Protein AF-A0A939HU02-F1 (afdb_monomer)

Secondary structure (DSSP, 8-state):
-HHHHH---HHHHHHHHHHHHHHHHHHS------PPPP-----TTEES----TTS-GGGTTGGG-EE---

Mean predicted aligned error: 6.55 Å

Foldseek 3Di:
DVVLVPDPDPVVSVVVVVVVVVCCVPPPPDDDPDDDDDDADDDPQKPPQDDDSPPCGRCVPVVRIDGHDD

Structure (mmCIF, N/CA/C/O backbone):
data_AF-A0A939HU02-F1
#
_entry.id   AF-A0A939HU02-F1
#
loop_
_atom_site.group_PDB
_atom_site.id
_atom_site.type_symbol
_atom_site.label_atom_id
_atom_site.label_alt_id
_atom_site.label_comp_id
_atom_site.label_asym_id
_atom_site.label_entity_id
_atom_site.label_seq_id
_atom_site.pdbx_PDB_ins_code
_atom_site.Cartn_x
_atom_site.Cartn_y
_atom_site.Cartn_z
_atom_site.occupancy
_atom_site.B_iso_or_equiv
_atom_site.auth_seq_id
_atom_site.auth_comp_id
_atom_site.auth_asym_id
_atom_site.auth_atom_id
_atom_site.pdbx_PDB_model_num
ATOM 1 N N . MET A 1 1 ? -10.749 4.077 16.965 1.00 58.16 1 MET A N 1
ATOM 2 C CA . MET A 1 1 ? -9.449 3.952 16.261 1.00 58.16 1 MET A CA 1
ATOM 3 C C . MET A 1 1 ? -8.281 3.543 17.168 1.00 58.16 1 MET A C 1
ATOM 5 O O . MET A 1 1 ? -7.485 2.729 16.732 1.00 58.16 1 MET A O 1
ATOM 9 N N . SER A 1 2 ? -8.193 4.016 18.422 1.00 78.31 2 SER A N 1
ATOM 10 C CA . SER A 1 2 ? -7.104 3.669 19.370 1.00 78.31 2 SER A CA 1
ATOM 11 C C . SER A 1 2 ? -6.918 2.160 19.634 1.00 78.31 2 SER A C 1
ATOM 13 O O . SER A 1 2 ? -5.787 1.703 19.727 1.00 78.31 2 SER A O 1
ATOM 15 N N . ALA A 1 3 ? -8.000 1.371 19.704 1.00 87.00 3 ALA A N 1
ATOM 16 C CA . ALA A 1 3 ? -7.921 -0.062 20.017 1.00 87.00 3 ALA A CA 1
ATOM 17 C C . ALA A 1 3 ? -7.198 -0.893 18.937 1.00 87.00 3 ALA A C 1
ATOM 19 O O . ALA A 1 3 ? -6.266 -1.619 19.257 1.00 87.00 3 ALA A O 1
ATOM 20 N N . GLY A 1 4 ? -7.558 -0.739 17.655 1.00 89.75 4 GLY A N 1
ATOM 21 C CA . GLY A 1 4 ? -6.921 -1.490 16.561 1.00 89.75 4 GLY A CA 1
ATOM 22 C C . GLY A 1 4 ? -5.442 -1.141 16.364 1.00 89.75 4 GLY A C 1
ATOM 23 O O . GLY A 1 4 ? -4.647 -2.007 16.026 1.00 89.75 4 GLY A O 1
ATOM 24 N N . ALA A 1 5 ? -5.052 0.105 16.648 1.00 90.81 5 ALA A N 1
ATOM 25 C CA . ALA A 1 5 ? -3.651 0.525 16.595 1.00 90.81 5 ALA A CA 1
ATOM 26 C C . ALA A 1 5 ? -2.794 -0.055 17.739 1.00 90.81 5 ALA A C 1
ATOM 28 O O . ALA A 1 5 ? -1.576 -0.122 17.610 1.00 90.81 5 ALA A O 1
ATOM 29 N N . LYS A 1 6 ? -3.416 -0.441 18.861 1.00 93.44 6 LYS A N 1
ATOM 30 C CA . LYS A 1 6 ? -2.734 -0.949 20.063 1.00 93.44 6 LYS A CA 1
ATOM 31 C C . LYS A 1 6 ? -2.732 -2.472 20.171 1.00 93.44 6 LYS A C 1
ATOM 33 O O . LYS A 1 6 ? -1.914 -3.014 20.904 1.00 93.44 6 LYS A O 1
ATOM 38 N N . GLU A 1 7 ? -3.648 -3.150 19.487 1.00 95.12 7 GLU A N 1
ATOM 39 C CA . GLU A 1 7 ? -3.756 -4.608 19.529 1.00 95.12 7 GLU A CA 1
ATOM 40 C C . GLU A 1 7 ? -2.619 -5.251 18.735 1.00 95.12 7 GLU A C 1
ATOM 42 O O . GLU A 1 7 ? -2.469 -4.947 17.556 1.00 95.12 7 GLU A O 1
ATOM 47 N N . LEU A 1 8 ? -1.825 -6.132 19.344 1.00 94.06 8 LEU A N 1
ATOM 48 C CA . LEU A 1 8 ? -0.684 -6.788 18.689 1.00 94.06 8 LEU A CA 1
ATOM 49 C C . LEU A 1 8 ? -1.081 -8.082 17.974 1.00 94.06 8 LEU A C 1
ATOM 51 O O . LEU A 1 8 ? -0.447 -8.436 16.984 1.00 94.06 8 LEU A O 1
ATOM 55 N N . ASP A 1 9 ? -2.136 -8.746 18.444 1.00 96.12 9 ASP A N 1
ATOM 56 C CA . ASP A 1 9 ? -2.676 -9.949 17.820 1.00 96.12 9 ASP A CA 1
ATOM 57 C C . ASP A 1 9 ? -3.378 -9.594 16.503 1.00 96.12 9 ASP A C 1
ATOM 59 O O . ASP A 1 9 ? -4.334 -8.817 16.470 1.00 96.12 9 ASP A O 1
ATOM 63 N N . GLU A 1 10 ? -2.901 -10.162 15.398 1.00 94.94 10 GLU A N 1
ATOM 64 C CA . GLU A 1 10 ? -3.413 -9.853 14.065 1.00 94.94 10 GLU A CA 1
ATOM 65 C C . GLU A 1 10 ? -4.872 -10.290 13.872 1.00 94.94 10 GLU A C 1
ATOM 67 O O . GLU A 1 10 ? -5.656 -9.566 13.250 1.00 94.94 10 GLU A O 1
ATOM 72 N N . SER A 1 11 ? -5.264 -11.427 14.451 1.00 96.06 11 SER A N 1
ATOM 73 C CA . SER A 1 11 ? -6.633 -11.940 14.339 1.00 96.06 11 SER A CA 1
ATOM 74 C C . SER A 1 11 ? -7.601 -11.011 15.063 1.00 96.06 11 SER A C 1
ATOM 76 O O . SER A 1 11 ? -8.590 -10.561 14.479 1.00 96.06 11 SER A O 1
ATOM 78 N N . LYS A 1 12 ? -7.259 -10.613 16.293 1.00 95.31 12 LYS A N 1
ATOM 79 C CA . LYS A 1 12 ? -8.059 -9.648 17.065 1.00 95.31 12 LYS A CA 1
ATOM 80 C C . LYS A 1 12 ? -8.074 -8.270 16.412 1.00 95.31 12 LYS A C 1
ATOM 82 O O . LYS A 1 12 ? -9.118 -7.621 16.338 1.00 95.31 12 LYS A O 1
ATOM 87 N N . ARG A 1 13 ? -6.935 -7.814 15.882 1.00 95.31 13 ARG A N 1
ATOM 88 C CA . ARG A 1 13 ? -6.838 -6.535 15.168 1.00 95.31 13 ARG A CA 1
ATOM 89 C C . ARG A 1 13 ? -7.767 -6.509 13.953 1.00 95.31 13 ARG A C 1
ATOM 91 O O . ARG A 1 13 ? -8.441 -5.502 13.723 1.00 95.31 13 ARG A O 1
ATOM 98 N N . ARG A 1 14 ? -7.837 -7.610 13.198 1.00 95.00 14 ARG A N 1
ATOM 99 C CA . ARG A 1 14 ? -8.727 -7.750 12.041 1.00 95.00 14 ARG A CA 1
ATOM 100 C C . ARG A 1 14 ? -10.198 -7.645 12.434 1.00 95.00 14 ARG A C 1
ATOM 102 O O . ARG A 1 14 ? -10.936 -6.920 11.770 1.00 95.00 14 ARG A O 1
ATOM 109 N N . GLU A 1 15 ? -10.615 -8.300 13.514 1.00 96.00 15 GLU A N 1
ATOM 110 C CA . GLU A 1 15 ? -11.990 -8.202 14.028 1.00 96.00 15 GLU A CA 1
ATOM 111 C C . GLU A 1 15 ? -12.354 -6.760 14.412 1.00 96.00 15 GLU A C 1
ATOM 113 O O . GLU A 1 15 ? -13.406 -6.251 14.014 1.00 96.00 15 GLU A O 1
ATOM 118 N N . ILE A 1 16 ? -11.451 -6.062 15.112 1.00 95.19 16 ILE A N 1
ATOM 119 C CA . ILE A 1 16 ? -11.644 -4.661 15.515 1.00 95.19 16 ILE A CA 1
ATOM 120 C C . ILE A 1 16 ? -11.834 -3.753 14.289 1.00 95.19 16 ILE A C 1
ATOM 122 O O . ILE A 1 16 ? -12.757 -2.932 14.266 1.00 95.19 16 ILE A O 1
ATOM 126 N N . TYR A 1 17 ? -10.986 -3.886 13.262 1.00 95.25 17 TYR A N 1
ATOM 127 C CA . TYR A 1 17 ? -11.128 -3.101 12.031 1.00 95.25 17 TYR A CA 1
ATOM 128 C C . TYR A 1 17 ? -12.380 -3.475 11.235 1.00 95.25 17 TYR A C 1
ATOM 130 O O . TYR A 1 17 ? -13.031 -2.576 10.705 1.00 95.25 17 TYR A O 1
ATOM 138 N N . GLY A 1 18 ? -12.759 -4.754 11.197 1.00 94.44 18 GLY A N 1
ATOM 139 C CA . GLY A 1 18 ? -13.991 -5.203 10.548 1.00 94.44 18 GLY A CA 1
ATOM 140 C C . GLY A 1 18 ? -15.229 -4.567 11.179 1.00 94.44 18 GLY A C 1
ATOM 141 O O . GLY A 1 18 ? -16.072 -4.007 10.477 1.00 94.44 18 GLY A O 1
ATOM 142 N N . ARG A 1 19 ? -15.301 -4.541 12.517 1.00 93.88 19 ARG A N 1
ATOM 143 C CA . ARG A 1 19 ? -16.409 -3.879 13.217 1.00 93.88 19 ARG A CA 1
ATOM 144 C C . ARG A 1 19 ? -16.431 -2.374 12.968 1.00 93.88 19 ARG A C 1
ATOM 146 O O . ARG A 1 19 ? -17.501 -1.800 12.788 1.00 93.88 19 ARG A O 1
ATOM 153 N N . PHE A 1 20 ? -15.265 -1.735 12.934 1.00 92.00 20 PHE A N 1
ATOM 154 C CA . PHE A 1 20 ? -15.163 -0.319 12.588 1.00 92.00 20 PHE A CA 1
ATOM 155 C C . PHE A 1 20 ? -15.684 -0.040 11.170 1.00 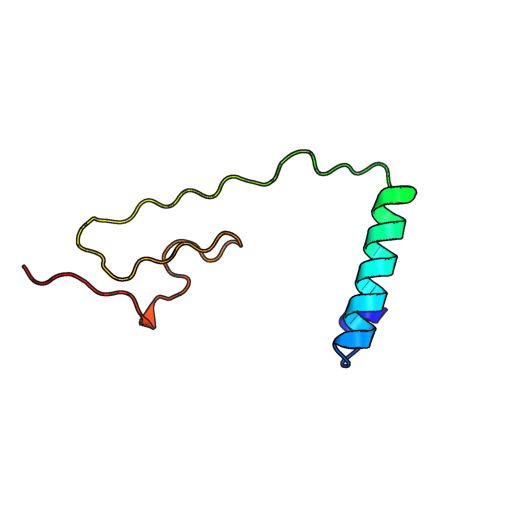92.00 20 PHE A C 1
ATOM 157 O O . PHE A 1 20 ? -16.483 0.876 10.995 1.00 92.00 20 PHE A O 1
ATOM 164 N N . GLN A 1 21 ? -15.282 -0.841 10.178 1.00 89.94 21 GLN A N 1
ATOM 165 C CA . GLN A 1 21 ? -15.742 -0.700 8.792 1.00 89.94 21 GLN A CA 1
ATOM 166 C C . GLN A 1 21 ? -17.261 -0.846 8.677 1.00 89.94 21 GLN A C 1
ATOM 168 O O . GLN A 1 21 ? -17.890 -0.050 7.985 1.00 89.94 21 GLN A O 1
ATOM 173 N N . GLN A 1 22 ? -17.853 -1.799 9.403 1.00 91.19 22 GLN A N 1
AT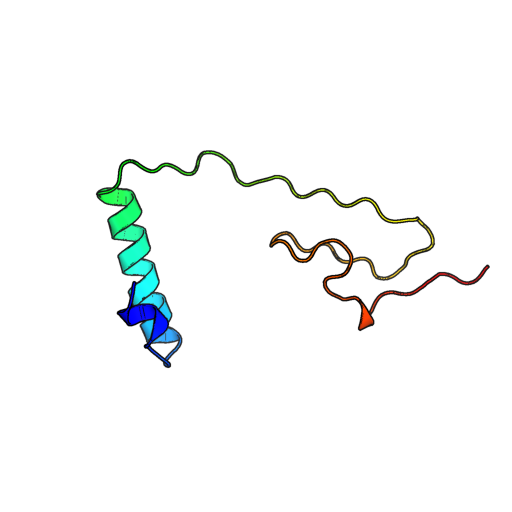OM 174 C CA . GLN A 1 22 ? -19.305 -1.963 9.458 1.00 91.19 22 GLN A CA 1
ATOM 175 C C . GLN A 1 22 ? -20.002 -0.709 10.010 1.00 91.19 22 GLN A C 1
ATOM 177 O O . GLN A 1 22 ? -20.926 -0.196 9.388 1.00 91.19 22 GLN A O 1
ATOM 182 N N . VAL A 1 23 ? -19.532 -0.175 11.143 1.00 91.31 23 VAL A N 1
ATOM 183 C CA . VAL A 1 23 ? -20.113 1.036 11.749 1.00 91.31 23 VAL A CA 1
ATOM 184 C C . VAL A 1 23 ? -20.005 2.236 10.808 1.00 91.31 23 VAL A C 1
ATOM 186 O O . VAL A 1 23 ? -20.965 2.989 10.673 1.00 91.31 23 VAL A O 1
ATOM 189 N N . VAL A 1 24 ? -18.865 2.410 10.134 1.00 89.69 24 VAL A N 1
ATOM 190 C CA . VAL A 1 24 ? -18.690 3.483 9.145 1.00 89.69 24 VAL A CA 1
ATOM 191 C C . VAL A 1 24 ? -19.684 3.333 7.994 1.00 89.69 24 VAL A C 1
ATOM 193 O O . VAL A 1 24 ? -20.311 4.318 7.624 1.00 89.69 24 VAL A O 1
ATOM 196 N N . ALA A 1 25 ? -19.867 2.122 7.466 1.00 86.94 25 ALA A N 1
ATOM 197 C CA . ALA A 1 25 ? -20.784 1.875 6.356 1.00 86.94 25 ALA A CA 1
ATOM 198 C C . ALA A 1 25 ? -22.264 2.084 6.728 1.00 86.94 25 ALA A C 1
ATOM 200 O O . ALA A 1 25 ? -23.046 2.525 5.892 1.00 86.94 25 ALA A O 1
ATOM 201 N N . GLU A 1 26 ? -22.654 1.762 7.964 1.00 89.69 26 GLU A N 1
ATOM 202 C CA . GLU A 1 26 ? -24.050 1.839 8.417 1.00 89.69 26 GLU A CA 1
ATOM 203 C C . GLU A 1 26 ? -24.439 3.222 8.960 1.00 89.69 26 GLU A C 1
ATOM 205 O O . GLU A 1 26 ? -25.590 3.631 8.828 1.00 89.69 26 GLU A O 1
ATOM 210 N N . GLN A 1 27 ? -23.511 3.927 9.614 1.00 90.81 27 GLN A N 1
ATOM 211 C CA . GLN A 1 27 ? -23.843 5.098 10.439 1.00 90.81 27 GLN A CA 1
ATOM 212 C C . GLN A 1 27 ? -23.238 6.409 9.931 1.00 90.81 27 GLN A C 1
ATOM 214 O O . GLN A 1 27 ? -23.647 7.477 10.385 1.00 90.81 27 GLN A O 1
ATOM 219 N N . VAL A 1 28 ? -22.268 6.363 9.013 1.00 87.38 28 VAL A N 1
ATOM 220 C CA . VAL A 1 28 ? -21.597 7.562 8.495 1.00 87.38 28 VAL A CA 1
ATOM 221 C C . VAL A 1 28 ? -22.004 7.783 7.034 1.00 87.38 28 VAL A C 1
ATOM 223 O O . VAL A 1 28 ? -21.918 6.853 6.237 1.00 87.38 28 VAL A O 1
ATOM 226 N N . PRO A 1 29 ? -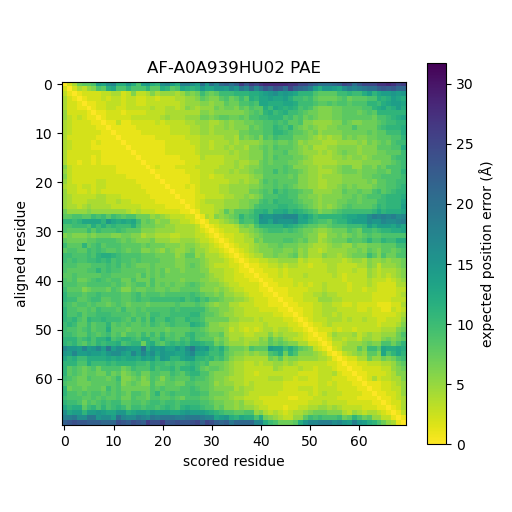22.394 9.006 6.622 1.00 82.25 29 PRO A N 1
ATOM 227 C CA . PRO A 1 29 ? -22.795 9.295 5.24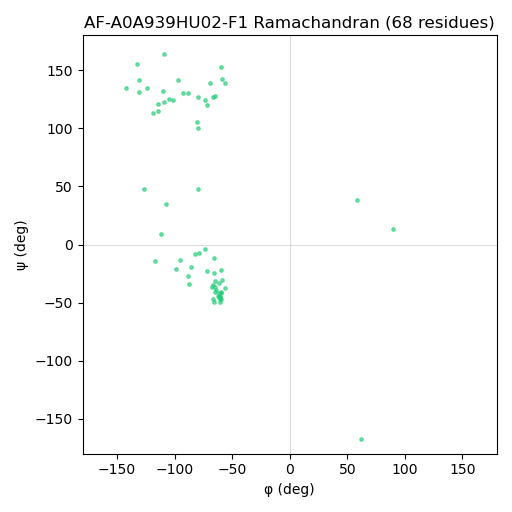4 1.00 82.25 29 PRO A CA 1
ATOM 228 C C . PRO A 1 29 ? -21.578 9.473 4.314 1.00 82.25 29 PRO A C 1
ATOM 230 O O . PRO A 1 29 ? -21.484 10.451 3.575 1.00 82.25 29 PRO A O 1
ATOM 233 N N . VAL A 1 30 ? -20.607 8.560 4.372 1.00 79.88 30 VAL A N 1
ATOM 234 C CA . VAL A 1 30 ? -19.404 8.585 3.531 1.00 79.88 30 VAL A CA 1
ATOM 235 C C . VAL A 1 30 ? -19.428 7.377 2.608 1.00 79.88 30 VAL A C 1
ATOM 237 O O . VAL A 1 30 ? -19.308 6.237 3.047 1.00 79.88 30 VAL A O 1
ATOM 240 N N . PHE A 1 31 ? -19.541 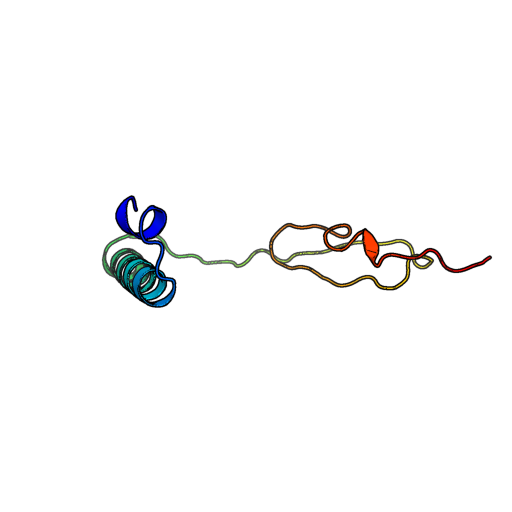7.646 1.310 1.00 81.56 31 PHE A N 1
ATOM 241 C CA . PHE A 1 31 ? -19.557 6.631 0.264 1.00 81.56 31 PHE A CA 1
ATOM 242 C C . PHE A 1 31 ? -18.308 6.777 -0.605 1.00 81.56 31 PHE A C 1
ATOM 244 O O . PHE A 1 31 ? -18.081 7.822 -1.216 1.00 81.56 31 PHE A O 1
ATOM 251 N N . PHE A 1 32 ? -17.491 5.728 -0.673 1.00 83.06 32 PHE A N 1
ATOM 252 C CA . PHE A 1 32 ? -16.333 5.687 -1.564 1.00 83.06 32 PHE A CA 1
ATOM 253 C C . PHE A 1 32 ? -16.802 5.350 -2.981 1.00 83.06 32 PHE A C 1
ATOM 255 O O . PHE A 1 32 ? -17.077 4.195 -3.294 1.00 83.06 32 PHE A O 1
ATOM 262 N N . LEU A 1 33 ? -16.928 6.370 -3.830 1.00 87.81 33 LEU A N 1
ATOM 263 C CA . LEU A 1 33 ? -17.485 6.221 -5.181 1.00 87.81 33 LEU A CA 1
ATOM 264 C C . LEU A 1 33 ? -16.452 5.802 -6.233 1.00 87.81 33 LEU A C 1
ATOM 266 O O . LEU A 1 33 ? -16.819 5.325 -7.302 1.00 87.81 33 LEU A O 1
ATOM 270 N N . VAL A 1 34 ? -15.164 6.000 -5.955 1.00 86.81 34 VAL A N 1
ATOM 271 C CA . VAL A 1 34 ? -14.089 5.726 -6.907 1.00 86.81 34 VAL A CA 1
ATOM 272 C C . VAL A 1 34 ? -12.883 5.143 -6.186 1.00 86.81 34 VAL A C 1
ATOM 274 O O . VAL A 1 34 ? -12.463 5.638 -5.141 1.00 86.81 34 VAL A O 1
ATOM 277 N N . SER A 1 35 ? -12.320 4.088 -6.769 1.00 83.56 35 SER A N 1
ATOM 278 C CA . SER A 1 35 ? -10.948 3.674 -6.494 1.00 83.56 35 SER A CA 1
ATOM 279 C C . SER A 1 35 ? -10.048 4.336 -7.531 1.00 83.56 35 SER A C 1
ATOM 281 O O . SER A 1 35 ? -10.354 4.307 -8.724 1.00 83.56 35 SER A O 1
ATOM 283 N N . PHE A 1 36 ? -8.968 4.977 -7.093 1.00 82.56 36 PHE A N 1
ATOM 284 C CA . PHE A 1 36 ? -8.094 5.709 -8.004 1.00 82.56 36 PHE A CA 1
ATOM 285 C C . PHE A 1 36 ? -7.385 4.757 -8.971 1.00 82.56 36 PHE A C 1
ATOM 287 O O . PHE A 1 36 ? -6.697 3.827 -8.549 1.00 82.56 36 PHE A O 1
ATOM 294 N N . LEU A 1 37 ? -7.492 5.036 -10.272 1.00 85.62 37 LEU A N 1
ATOM 295 C CA . LEU A 1 37 ? -6.666 4.378 -11.277 1.00 85.62 37 LEU A CA 1
ATOM 296 C C . LEU A 1 37 ? -5.201 4.765 -11.048 1.00 85.62 37 LEU A C 1
ATOM 298 O O . LEU A 1 37 ? -4.864 5.947 -10.984 1.00 85.62 37 LEU A O 1
ATOM 302 N N . GLN A 1 38 ? -4.334 3.765 -10.950 1.00 86.19 38 GLN A N 1
ATOM 303 C CA . GLN A 1 38 ? -2.894 3.967 -10.860 1.00 86.19 38 GLN A CA 1
ATOM 304 C C . GLN A 1 38 ? -2.272 3.690 -12.232 1.00 86.19 38 GLN A C 1
ATOM 306 O O . GLN A 1 38 ? -2.466 2.624 -12.811 1.00 86.19 38 GLN A O 1
ATOM 311 N N . LEU A 1 39 ? -1.536 4.664 -12.764 1.00 87.62 39 LEU A N 1
ATOM 312 C CA . LEU A 1 39 ? -0.842 4.573 -14.048 1.00 87.62 39 LEU A CA 1
ATOM 313 C C . LEU A 1 39 ? 0.637 4.867 -13.829 1.00 87.62 39 LEU A C 1
ATOM 315 O O . LEU A 1 39 ? 0.992 5.818 -13.136 1.00 87.62 39 LEU A O 1
ATOM 319 N N . GLN A 1 40 ? 1.502 4.051 -14.4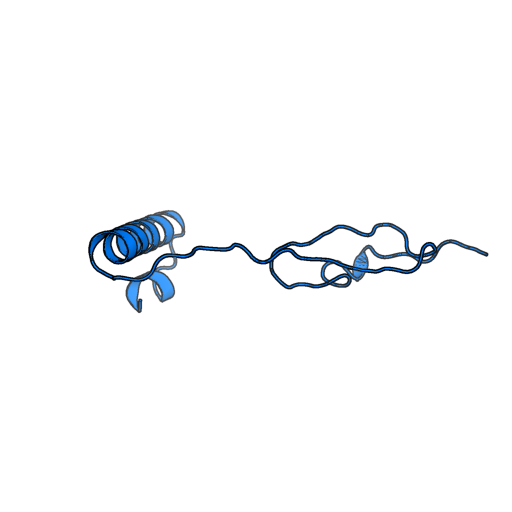26 1.00 87.19 40 GLN A N 1
ATOM 320 C CA . GLN A 1 40 ? 2.949 4.198 -14.315 1.00 87.19 40 GLN A CA 1
ATOM 321 C C . GLN A 1 40 ? 3.575 4.130 -15.707 1.00 87.19 40 GLN A C 1
ATOM 323 O O . GLN A 1 40 ? 3.285 3.221 -16.482 1.00 87.19 40 GLN A O 1
ATOM 328 N N . ALA A 1 41 ? 4.444 5.090 -16.021 1.00 88.69 41 ALA A N 1
ATOM 329 C CA . ALA A 1 41 ? 5.204 5.117 -17.264 1.00 88.69 41 ALA A CA 1
ATOM 330 C C . ALA A 1 41 ? 6.677 4.829 -16.959 1.00 88.69 41 ALA A C 1
ATOM 332 O O . ALA A 1 41 ? 7.307 5.534 -16.171 1.00 88.69 41 ALA A O 1
ATOM 333 N N . VAL A 1 42 ? 7.230 3.791 -17.586 1.00 88.50 42 VAL A N 1
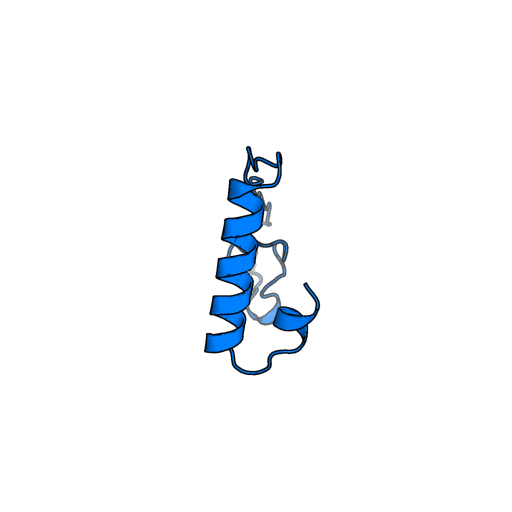ATOM 334 C CA . VAL A 1 42 ? 8.617 3.356 -17.379 1.00 88.50 42 VAL A CA 1
ATOM 335 C C . VAL A 1 42 ? 9.298 3.175 -18.732 1.00 88.50 42 VAL A C 1
ATOM 337 O O . VAL A 1 42 ? 8.681 2.703 -19.685 1.00 88.50 42 VAL A O 1
ATOM 340 N N . ARG A 1 43 ? 10.580 3.551 -18.822 1.00 91.81 43 ARG A N 1
ATOM 341 C CA . ARG A 1 43 ? 11.386 3.359 -20.038 1.00 91.81 43 ARG A CA 1
ATOM 342 C C . ARG A 1 43 ? 11.458 1.881 -20.405 1.00 91.81 43 ARG A C 1
ATOM 344 O O . ARG A 1 43 ? 11.638 1.040 -19.531 1.00 91.81 43 ARG A O 1
ATOM 351 N N . ASP A 1 44 ? 11.429 1.593 -21.701 1.00 91.25 44 ASP A N 1
ATOM 352 C CA . ASP A 1 44 ? 11.363 0.215 -22.185 1.00 91.25 44 ASP A CA 1
ATOM 353 C C . ASP A 1 44 ? 12.566 -0.662 -21.784 1.00 91.25 44 ASP A C 1
ATOM 355 O O . ASP A 1 44 ? 12.435 -1.833 -21.445 1.00 91.25 44 ASP A O 1
ATOM 359 N N . ARG A 1 45 ? 13.754 -0.060 -21.690 1.00 93.50 45 ARG A N 1
ATOM 360 C CA . ARG A 1 45 ? 14.963 -0.759 -21.230 1.00 93.50 45 ARG A CA 1
ATOM 361 C C . ARG A 1 45 ? 14.931 -1.210 -19.765 1.00 93.50 45 ARG A C 1
ATOM 363 O O . ARG A 1 45 ? 15.849 -1.902 -19.342 1.00 93.50 45 ARG A O 1
ATOM 370 N N . VAL A 1 46 ? 13.970 -0.749 -18.960 1.00 91.88 46 VAL A N 1
ATOM 371 C CA . VAL A 1 46 ? 13.847 -1.185 -17.563 1.00 91.88 46 VAL A CA 1
ATOM 372 C C . VAL A 1 46 ? 13.169 -2.550 -17.556 1.00 91.88 46 VAL A C 1
ATOM 374 O O . VAL A 1 46 ? 12.102 -2.725 -18.136 1.00 91.88 46 VAL A O 1
ATOM 377 N N . GLN A 1 47 ? 13.780 -3.529 -16.911 1.00 92.00 47 GLN A N 1
ATOM 378 C CA . GLN A 1 47 ? 13.265 -4.890 -16.777 1.00 92.00 47 GLN A CA 1
ATOM 379 C C . GLN A 1 47 ? 12.811 -5.148 -15.335 1.00 92.00 47 GLN A C 1
ATOM 381 O O . GLN A 1 47 ? 13.163 -4.386 -14.434 1.00 92.00 47 GLN A O 1
ATOM 386 N N . ASN A 1 48 ? 12.026 -6.214 -15.135 1.00 90.44 48 ASN A N 1
ATOM 387 C CA . ASN A 1 48 ? 11.435 -6.602 -13.843 1.00 90.44 48 ASN A CA 1
ATOM 388 C C . ASN A 1 48 ? 10.540 -5.521 -13.212 1.00 90.44 48 ASN A C 1
ATOM 390 O O . ASN A 1 48 ? 10.541 -5.306 -12.005 1.00 90.44 48 ASN A O 1
ATOM 394 N N . ARG A 1 49 ? 9.773 -4.812 -14.044 1.00 86.50 49 ARG A N 1
ATOM 395 C CA . ARG A 1 49 ? 8.816 -3.791 -13.596 1.00 86.50 49 ARG A CA 1
ATOM 396 C C . ARG A 1 49 ? 7.529 -4.476 -13.137 1.00 86.50 49 ARG A C 1
ATOM 398 O O . ARG A 1 49 ? 6.747 -4.925 -13.971 1.00 86.50 49 ARG A O 1
ATOM 405 N N . GLU A 1 50 ? 7.310 -4.534 -11.829 1.00 86.81 50 GLU A N 1
ATOM 406 C CA . GLU A 1 50 ? 6.039 -4.959 -11.238 1.00 86.81 50 GLU A CA 1
ATOM 407 C C . GLU A 1 50 ? 5.177 -3.748 -10.873 1.00 86.81 50 GLU A C 1
ATOM 409 O O . GLU A 1 50 ? 5.673 -2.729 -10.389 1.00 86.81 50 GLU A O 1
ATOM 414 N N . PHE A 1 51 ? 3.867 -3.859 -11.081 1.00 85.69 51 PHE A N 1
ATOM 415 C CA . PHE A 1 51 ? 2.924 -2.799 -10.750 1.00 85.69 51 PHE A CA 1
ATOM 416 C C . PHE A 1 51 ? 2.427 -2.925 -9.306 1.00 85.69 51 PHE A C 1
ATOM 418 O O . PHE A 1 51 ? 1.937 -3.981 -8.910 1.00 85.69 51 PHE A O 1
ATOM 425 N N . TYR A 1 52 ? 2.485 -1.826 -8.547 1.00 84.31 52 TYR A N 1
ATOM 426 C CA . TYR A 1 52 ? 1.968 -1.761 -7.179 1.00 84.31 52 TYR A CA 1
ATOM 427 C C . TYR A 1 52 ? 0.845 -0.720 -7.048 1.00 84.31 52 TYR A C 1
ATOM 429 O O . TYR A 1 52 ? 1.107 0.483 -7.168 1.00 84.31 52 TYR A O 1
ATOM 437 N N . PRO A 1 53 ? -0.403 -1.149 -6.784 1.00 79.00 53 PRO A N 1
ATOM 438 C CA . PRO A 1 53 ? -1.572 -0.268 -6.811 1.00 79.00 53 PRO A CA 1
ATOM 439 C C . PRO A 1 53 ? -1.739 0.604 -5.555 1.00 79.00 53 PRO A C 1
ATOM 441 O O . PRO A 1 53 ? -2.602 1.476 -5.540 1.00 79.00 53 PRO A O 1
ATOM 444 N N . TYR A 1 54 ? -0.931 0.411 -4.506 1.00 81.25 54 TYR A N 1
ATOM 445 C CA . TYR A 1 54 ? -1.121 1.070 -3.203 1.00 81.25 54 TYR A CA 1
ATOM 446 C C . TYR A 1 54 ? -0.088 2.170 -2.902 1.00 81.25 54 TYR A C 1
ATOM 448 O O . TYR A 1 54 ? 0.307 2.359 -1.756 1.00 81.25 54 TYR A O 1
ATOM 456 N N . GLY A 1 55 ? 0.363 2.909 -3.923 1.00 70.44 55 GLY A N 1
ATOM 457 C CA . GLY A 1 55 ? 1.103 4.168 -3.717 1.00 70.44 55 GLY A CA 1
ATOM 458 C C . GLY A 1 55 ? 2.628 4.063 -3.585 1.00 70.44 55 GLY A C 1
ATOM 459 O O . GLY A 1 55 ? 3.273 5.034 -3.209 1.00 70.44 55 GLY A O 1
ATOM 460 N N . GLY A 1 56 ? 3.221 2.921 -3.932 1.00 74.06 56 GLY A N 1
ATOM 461 C CA . GLY A 1 56 ? 4.683 2.730 -3.977 1.00 74.06 56 GLY A CA 1
ATOM 462 C C . GLY A 1 56 ? 5.359 3.240 -5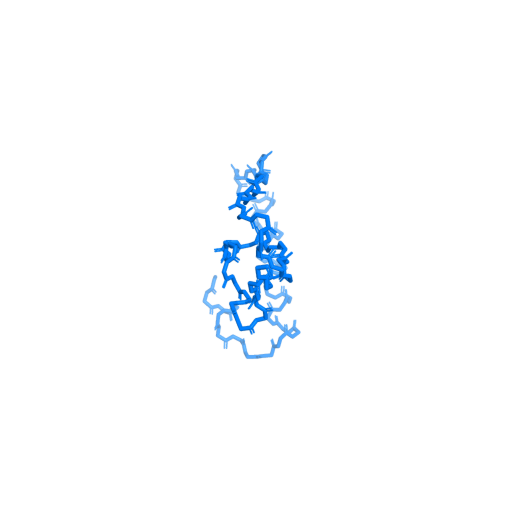.262 1.00 74.06 56 GLY A C 1
ATOM 463 O O . GLY A 1 56 ? 6.585 3.274 -5.350 1.00 74.06 56 GLY A O 1
ATOM 464 N N . GLY A 1 57 ? 4.572 3.645 -6.266 1.00 81.81 57 GLY A N 1
ATOM 465 C CA . GLY A 1 57 ? 5.080 4.088 -7.567 1.00 81.81 57 GLY A CA 1
ATOM 466 C C . GLY A 1 57 ? 5.856 2.992 -8.320 1.00 81.81 57 GLY A C 1
ATOM 467 O O . GLY A 1 57 ? 5.808 1.825 -7.937 1.00 81.81 57 GLY A O 1
ATOM 468 N N . PRO A 1 58 ? 6.588 3.342 -9.392 1.00 83.69 58 PRO A N 1
ATOM 469 C CA . PRO A 1 58 ? 7.356 2.376 -10.186 1.00 83.69 58 PRO A CA 1
ATOM 470 C C . PRO A 1 58 ? 8.635 1.870 -9.505 1.00 83.69 58 PRO A C 1
ATOM 472 O O . PRO A 1 58 ? 9.323 1.023 -10.065 1.00 83.69 58 PRO A O 1
ATOM 475 N N . LEU A 1 59 ? 8.977 2.395 -8.323 1.00 87.31 59 LEU A N 1
ATOM 476 C CA . LEU A 1 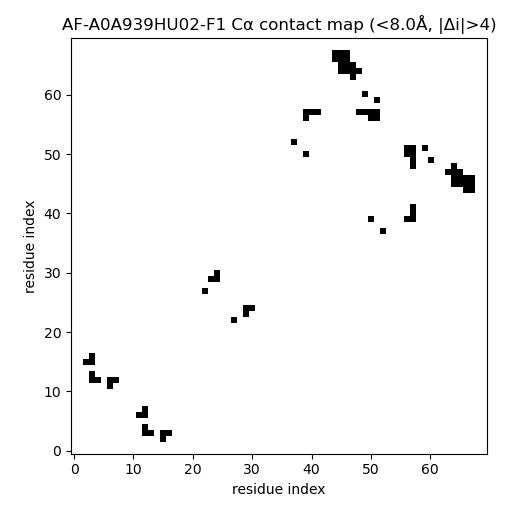59 ? 10.220 2.093 -7.603 1.00 87.31 59 LEU A CA 1
ATOM 477 C C . LEU A 1 59 ? 9.992 1.304 -6.307 1.00 87.31 59 LEU A C 1
ATOM 479 O O . LEU A 1 59 ? 10.927 1.134 -5.533 1.00 87.31 59 LEU A O 1
ATOM 483 N N . TRP A 1 60 ? 8.776 0.812 -6.058 1.00 88.12 60 TRP A N 1
ATOM 484 C CA . TRP A 1 60 ? 8.437 0.088 -4.825 1.00 88.12 60 TRP A CA 1
ATOM 485 C C . TRP A 1 60 ? 9.278 -1.183 -4.596 1.00 88.12 60 TRP A C 1
ATOM 487 O O . TRP A 1 60 ? 9.403 -1.626 -3.460 1.00 88.12 60 TRP A O 1
ATOM 497 N N . LYS A 1 61 ? 9.864 -1.730 -5.669 1.00 89.38 61 LYS A N 1
ATOM 498 C CA . LYS A 1 61 ? 10.703 -2.937 -5.696 1.00 89.38 61 LYS A CA 1
ATOM 499 C C . LYS A 1 61 ? 12.057 -2.662 -6.362 1.00 89.38 61 LYS A C 1
ATOM 501 O O . LYS A 1 61 ? 12.457 -3.323 -7.320 1.00 89.38 61 LYS A O 1
ATOM 506 N N . ILE A 1 62 ? 12.704 -1.569 -5.947 1.00 90.25 62 ILE A N 1
ATOM 507 C CA . ILE A 1 62 ? 13.884 -1.004 -6.625 1.00 90.25 62 ILE A CA 1
ATOM 508 C C . ILE A 1 62 ? 15.065 -1.980 -6.718 1.00 90.25 62 ILE A C 1
ATOM 510 O O . ILE A 1 62 ? 15.825 -1.931 -7.681 1.00 90.25 62 ILE A O 1
ATOM 514 N N . ASP A 1 63 ? 15.196 -2.871 -5.743 1.00 92.56 63 ASP A N 1
ATOM 515 C CA . ASP A 1 63 ? 16.215 -3.912 -5.636 1.00 92.56 63 ASP A CA 1
ATOM 516 C C . ASP A 1 63 ? 16.113 -4.983 -6.733 1.00 92.56 63 ASP A C 1
ATOM 518 O O . ASP A 1 63 ? 17.119 -5.591 -7.105 1.00 92.56 63 ASP A O 1
ATOM 522 N N . GLU A 1 64 ? 14.928 -5.170 -7.313 1.00 92.00 64 GLU A N 1
ATOM 523 C CA . GLU A 1 64 ? 14.701 -6.138 -8.389 1.00 92.00 64 GLU A CA 1
ATOM 524 C C . GLU A 1 64 ? 14.796 -5.525 -9.796 1.00 92.00 64 GLU A C 1
ATOM 526 O O . GLU A 1 64 ? 14.911 -6.259 -10.789 1.00 92.00 64 GLU A O 1
ATOM 531 N N . LEU A 1 65 ? 14.785 -4.190 -9.898 1.00 92.31 65 LEU A N 1
ATOM 532 C CA . LEU A 1 65 ? 14.827 -3.475 -11.172 1.00 92.31 65 LEU A CA 1
ATOM 533 C C . LEU A 1 65 ? 16.185 -3.631 -11.858 1.00 92.31 65 LEU A C 1
ATOM 535 O O . LEU A 1 65 ? 17.249 -3.525 -11.248 1.00 92.31 65 LEU A O 1
ATOM 539 N N . ARG A 1 66 ? 16.155 -3.829 -13.179 1.00 93.25 66 ARG A N 1
ATOM 540 C CA . ARG A 1 66 ? 17.366 -3.971 -14.004 1.00 93.25 66 ARG A CA 1
ATOM 541 C C . ARG A 1 66 ? 17.293 -3.106 -15.250 1.00 93.25 66 ARG A C 1
ATOM 543 O O . ARG A 1 66 ? 16.209 -2.779 -15.727 1.00 93.25 66 ARG A O 1
ATOM 550 N N . ILE A 1 67 ? 18.453 -2.748 -15.792 1.00 93.62 67 ILE A N 1
ATOM 551 C CA . ILE A 1 67 ? 18.565 -2.084 -17.094 1.00 93.62 67 ILE A CA 1
ATOM 552 C C . ILE A 1 67 ? 19.066 -3.111 -18.102 1.00 93.62 67 ILE A C 1
ATOM 554 O O . ILE A 1 67 ? 20.109 -3.724 -17.880 1.00 93.62 67 ILE A O 1
ATOM 558 N N . ALA A 1 68 ? 18.325 -3.291 -19.194 1.00 88.81 68 ALA A N 1
ATOM 559 C CA . ALA A 1 68 ? 18.740 -4.152 -20.290 1.00 88.81 68 ALA A CA 1
ATOM 560 C C . ALA A 1 68 ? 20.116 -3.704 -20.829 1.00 88.81 68 ALA A C 1
ATOM 562 O O . ALA A 1 68 ? 20.355 -2.492 -20.946 1.00 88.81 68 ALA A O 1
ATOM 563 N N . PRO A 1 69 ? 21.022 -4.647 -21.146 1.00 81.75 69 PRO A N 1
ATOM 564 C CA . PRO A 1 69 ? 22.279 -4.320 -21.806 1.00 81.75 69 PRO A CA 1
ATOM 565 C C . PRO A 1 69 ? 22.016 -3.640 -23.159 1.00 81.75 69 PRO A C 1
ATOM 567 O O . PRO A 1 69 ? 20.953 -3.823 -23.754 1.00 81.75 69 PRO A O 1
ATOM 570 N N . LYS A 1 70 ? 22.968 -2.806 -23.593 1.00 71.50 70 LYS A N 1
ATOM 571 C CA . LYS A 1 70 ? 22.915 -2.124 -24.894 1.00 71.50 70 LYS A CA 1
ATOM 572 C C . LYS A 1 70 ? 23.040 -3.101 -26.053 1.00 71.50 70 LYS A C 1
ATOM 574 O O . LYS A 1 70 ? 23.842 -4.049 -25.911 1.00 71.50 70 LYS A O 1
#

pLDDT: mean 88.0, std 6.77, range [58.16, 96.12]

Solvent-accessible surface area (backbone atoms only — not comparable to full-atom values): 4737 Å² total; per-residue (Å²): 116,72,64,48,78,68,47,82,53,64,71,62,25,49,52,50,49,50,54,50,53,51,50,42,68,76,76,41,100,71,78,88,88,73,81,83,85,78,83,82,90,74,65,83,56,54,40,73,80,67,89,52,87,84,80,51,52,87,56,67,58,55,91,64,48,43,71,61,80,133

Sequence (70 aa):
MSAGAKELDESKRREIYGRFQQVVAEQVPVFFLVSFLQLQAVRDRVQNREFYPYGGGPLWKIDELRIAPK

Radius of gyration: 19.16 Å; Cα contacts (8 Å, |Δi|>4): 41; chains: 1; bounding box: 47×21×45 Å